Protein AF-A0A1A2YXQ2-F1 (afdb_monomer_lite)

Organism: NCBI:txid339268

pLDDT: mean 82.31, std 18.71, range [39.53, 96.81]

Sequence (104 aa):
MPTEQPPTPPMDWAEAQPLLRPVLRPQSYVNSLVNTGAQPWVRPVFPFINEMVVVDLPTVRAIVSPAETGAWGITGDQAFAVARIIESMYVPPSASFNRYFSPG

Structure (mmCIF, N/CA/C/O backbone):
data_AF-A0A1A2YXQ2-F1
#
_entry.id   AF-A0A1A2YXQ2-F1
#
loop_
_atom_site.group_PDB
_atom_site.id
_atom_site.type_symbol
_atom_site.label_atom_id
_atom_site.label_alt_id
_atom_site.label_comp_id
_atom_site.label_asym_id
_atom_site.label_entity_id
_atom_site.label_seq_id
_atom_site.pdbx_PDB_ins_code
_atom_site.Cartn_x
_atom_site.Cartn_y
_atom_site.Cartn_z
_atom_site.occupancy
_atom_site.B_iso_or_equiv
_atom_site.auth_seq_id
_atom_site.auth_comp_id
_atom_site.auth_asym_id
_atom_site.auth_atom_id
_atom_site.pdbx_PDB_model_num
ATOM 1 N N . MET A 1 1 ? -33.002 -14.298 -0.743 1.00 39.53 1 MET A N 1
ATOM 2 C CA . MET A 1 1 ? -31.953 -13.540 -1.455 1.00 39.53 1 MET A CA 1
ATOM 3 C C . MET A 1 1 ? -30.822 -13.342 -0.464 1.00 39.53 1 MET A C 1
ATOM 5 O O . MET A 1 1 ? -31.135 -12.887 0.632 1.00 39.53 1 MET A O 1
ATOM 9 N N . PRO A 1 2 ? -29.577 -13.760 -0.742 1.00 49.34 2 PRO A N 1
ATOM 10 C CA . PRO A 1 2 ? -28.472 -13.416 0.139 1.00 49.34 2 PRO A CA 1
ATOM 11 C C . PRO A 1 2 ? -28.305 -11.901 0.056 1.00 49.34 2 PRO A C 1
ATOM 13 O O . PRO A 1 2 ? -28.169 -11.353 -1.032 1.00 49.34 2 PRO A O 1
ATOM 16 N N . THR A 1 3 ? -28.410 -11.215 1.186 1.00 47.31 3 THR A N 1
ATOM 17 C CA . THR A 1 3 ? -28.042 -9.806 1.291 1.00 47.31 3 THR A CA 1
ATOM 18 C C . THR A 1 3 ? -26.564 -9.691 0.929 1.00 47.31 3 THR A C 1
ATOM 20 O O . THR A 1 3 ? -25.718 -10.141 1.702 1.00 47.31 3 THR A O 1
ATOM 23 N N . GLU A 1 4 ? -26.252 -9.139 -0.246 1.00 57.06 4 GLU A N 1
ATOM 24 C CA . GLU A 1 4 ? -24.907 -8.683 -0.613 1.00 57.06 4 GLU A CA 1
ATOM 25 C C . GLU A 1 4 ? -24.546 -7.507 0.302 1.00 57.06 4 GLU A C 1
ATOM 27 O O . GLU A 1 4 ? -24.625 -6.340 -0.074 1.00 57.06 4 GLU A O 1
ATOM 32 N N . GLN A 1 5 ? -24.243 -7.805 1.565 1.00 54.75 5 GLN A N 1
ATOM 33 C CA . GLN A 1 5 ? -23.720 -6.813 2.483 1.00 54.75 5 GLN A CA 1
ATOM 34 C C . GLN A 1 5 ? -22.338 -6.410 1.956 1.00 54.75 5 GLN A C 1
ATOM 36 O O . GLN A 1 5 ? -21.504 -7.298 1.744 1.00 54.75 5 GLN A O 1
ATOM 41 N N . PRO A 1 6 ? -22.084 -5.112 1.700 1.00 60.22 6 PRO A N 1
ATOM 42 C CA . PRO A 1 6 ? -20.756 -4.670 1.305 1.00 60.22 6 PRO A CA 1
ATOM 43 C C . PRO A 1 6 ? -19.756 -5.130 2.372 1.00 60.22 6 PRO A C 1
ATOM 45 O O . PRO A 1 6 ? -20.072 -5.071 3.565 1.00 60.22 6 PRO A O 1
ATOM 48 N N . PRO A 1 7 ? -18.583 -5.645 1.970 1.00 66.88 7 PRO A N 1
ATOM 49 C CA . PRO A 1 7 ? -17.638 -6.190 2.925 1.00 66.88 7 PRO A CA 1
ATOM 50 C C . PRO A 1 7 ? -17.198 -5.089 3.885 1.00 66.88 7 PRO A C 1
ATOM 52 O O . PRO A 1 7 ? -16.853 -3.983 3.463 1.00 66.88 7 PRO A O 1
ATOM 55 N N . THR A 1 8 ? -17.233 -5.397 5.179 1.00 77.19 8 THR A N 1
ATOM 56 C CA . THR A 1 8 ? -16.811 -4.465 6.221 1.00 77.19 8 THR A CA 1
ATOM 57 C C . THR A 1 8 ? -15.310 -4.206 6.070 1.00 77.19 8 THR A C 1
ATOM 59 O O . THR A 1 8 ? -14.538 -5.169 6.061 1.00 77.19 8 THR A O 1
ATOM 62 N N . PRO A 1 9 ? -14.872 -2.945 5.922 1.00 80.31 9 PRO A N 1
ATOM 63 C CA . PRO A 1 9 ? -13.452 -2.626 5.927 1.00 80.31 9 PRO A CA 1
ATOM 64 C C . PRO A 1 9 ? -12.858 -2.903 7.319 1.00 80.31 9 PRO A C 1
ATOM 66 O O . PRO A 1 9 ? -13.560 -2.724 8.317 1.00 80.31 9 PRO A O 1
ATOM 69 N N . PRO A 1 10 ? -11.585 -3.325 7.401 1.00 88.12 10 PRO A N 1
ATOM 70 C CA . PRO A 1 10 ? -10.940 -3.609 8.677 1.00 88.12 10 PRO A CA 1
ATOM 71 C C . PRO A 1 10 ? -10.828 -2.338 9.522 1.00 88.12 10 PRO A C 1
ATOM 73 O O . PRO A 1 10 ? -10.406 -1.284 9.030 1.00 88.12 10 PRO A O 1
ATOM 76 N N . MET A 1 11 ? -11.208 -2.443 10.792 1.00 88.44 11 MET A N 1
ATOM 77 C CA . MET A 1 11 ? -11.239 -1.310 11.720 1.00 88.44 11 MET A CA 1
ATOM 78 C C . MET A 1 11 ? -9.871 -1.032 12.339 1.00 88.44 11 MET A C 1
ATOM 80 O O . MET A 1 11 ? -9.560 0.114 12.660 1.00 88.44 11 MET A O 1
ATOM 84 N N . ASP A 1 12 ? -9.049 -2.069 12.483 1.00 92.50 12 ASP A N 1
ATOM 85 C CA . ASP A 1 12 ? -7.743 -1.984 13.116 1.00 92.50 12 ASP A CA 1
ATOM 86 C C . ASP A 1 12 ? -6.662 -2.773 12.367 1.00 92.50 12 ASP A C 1
ATOM 88 O O . ASP A 1 12 ? -6.890 -3.438 11.349 1.00 92.50 12 ASP A O 1
ATOM 92 N N . TRP A 1 13 ? -5.442 -2.669 12.891 1.00 93.25 13 TRP A N 1
ATOM 93 C CA . TRP A 1 13 ? -4.292 -3.350 12.327 1.00 93.25 13 TRP A CA 1
ATOM 94 C C . TRP A 1 13 ? -4.407 -4.878 12.374 1.00 93.25 13 TRP A C 1
ATOM 96 O O . TRP A 1 13 ? -3.996 -5.539 11.423 1.00 93.25 13 TRP A O 1
ATOM 106 N N . ALA A 1 14 ? -4.950 -5.449 13.451 1.00 92.88 14 ALA A N 1
ATOM 107 C CA . ALA A 1 14 ? -5.020 -6.897 13.624 1.00 92.88 14 ALA A CA 1
ATOM 108 C C . ALA A 1 14 ? -5.951 -7.540 12.584 1.00 92.88 14 ALA A C 1
ATOM 110 O O . ALA A 1 14 ? -5.651 -8.620 12.072 1.00 92.88 14 ALA A O 1
ATOM 111 N N . GLU A 1 15 ? -7.035 -6.852 12.225 1.00 92.06 15 GLU A N 1
ATOM 112 C CA . GLU A 1 15 ? -7.946 -7.261 11.155 1.00 92.06 15 GLU A CA 1
ATOM 113 C C . GLU A 1 15 ? -7.349 -7.047 9.756 1.00 92.06 15 GLU A C 1
ATOM 115 O O . GLU A 1 15 ? -7.499 -7.897 8.874 1.00 92.06 15 GLU A O 1
ATOM 120 N N . ALA A 1 16 ? -6.656 -5.924 9.535 1.00 93.06 16 ALA A N 1
ATOM 121 C CA . ALA A 1 16 ? -6.088 -5.585 8.231 1.00 93.06 16 ALA A CA 1
ATOM 122 C C . ALA A 1 16 ? -4.886 -6.467 7.861 1.00 93.06 16 ALA A C 1
ATOM 124 O O . ALA A 1 16 ? -4.761 -6.891 6.709 1.00 93.06 16 ALA A O 1
ATOM 125 N N . GLN A 1 17 ? -4.014 -6.758 8.834 1.00 93.50 17 GLN A N 1
ATOM 126 C CA . GLN A 1 17 ? -2.743 -7.455 8.646 1.00 93.50 17 GLN A CA 1
ATOM 127 C C . GLN A 1 17 ? -2.861 -8.728 7.786 1.00 93.50 17 GLN A C 1
ATOM 129 O O . GLN A 1 17 ? -2.175 -8.788 6.765 1.00 93.50 17 GLN A O 1
ATOM 134 N N . PRO A 1 18 ? -3.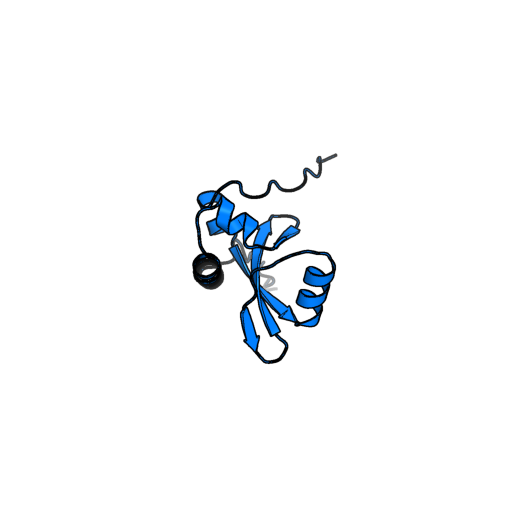713 -9.727 8.106 1.00 91.75 18 PRO A N 1
ATOM 135 C CA . PRO A 1 18 ? -3.791 -10.979 7.342 1.00 91.75 18 PRO A CA 1
ATOM 136 C C . PRO A 1 18 ? -4.361 -10.816 5.923 1.00 91.75 18 PRO A C 1
ATOM 138 O O . PRO A 1 18 ? -4.188 -11.696 5.071 1.00 91.75 18 PRO A O 1
ATOM 141 N N . LEU A 1 19 ? -5.038 -9.701 5.649 1.00 92.75 19 LEU A N 1
ATOM 142 C CA . LEU A 1 19 ? -5.705 -9.419 4.378 1.00 92.75 19 LEU A CA 1
ATOM 143 C C . LEU A 1 19 ? -4.840 -8.591 3.426 1.00 92.75 19 LEU A C 1
ATOM 145 O O . LEU A 1 19 ? -5.198 -8.440 2.257 1.00 92.75 19 LEU A O 1
ATOM 149 N N . LEU A 1 20 ? -3.702 -8.070 3.894 1.00 94.12 20 LEU A N 1
ATOM 150 C CA . LEU A 1 20 ? -2.822 -7.270 3.055 1.00 94.12 20 LEU A CA 1
ATOM 151 C C . LEU A 1 20 ? -2.243 -8.097 1.909 1.00 94.12 20 LEU A C 1
ATOM 153 O O . LEU A 1 20 ? -1.682 -9.176 2.114 1.00 94.12 20 LEU A O 1
ATOM 157 N N . ARG A 1 21 ? -2.350 -7.567 0.692 1.00 94.12 21 ARG A N 1
ATOM 158 C CA . ARG A 1 21 ? -1.733 -8.130 -0.511 1.00 94.12 21 ARG A CA 1
ATOM 159 C C . ARG A 1 21 ? -0.986 -7.040 -1.275 1.00 94.12 21 ARG A C 1
ATOM 161 O O . ARG A 1 21 ? -1.519 -5.934 -1.423 1.00 94.12 21 ARG A O 1
ATOM 168 N N . PRO A 1 22 ? 0.224 -7.324 -1.779 1.00 94.75 22 PRO A N 1
ATOM 169 C CA . PRO A 1 22 ? 0.878 -6.436 -2.717 1.00 94.75 22 PRO A CA 1
ATOM 170 C C . PRO A 1 22 ? 0.191 -6.594 -4.077 1.00 94.75 22 PRO A C 1
ATOM 172 O O . PRO A 1 22 ? -0.223 -7.686 -4.472 1.00 94.75 22 PRO A O 1
ATOM 175 N N . VAL A 1 23 ? 0.038 -5.497 -4.811 1.00 94.25 23 VAL A N 1
ATOM 176 C CA . VAL A 1 23 ? -0.459 -5.532 -6.188 1.00 94.25 23 VAL A CA 1
ATOM 177 C C . VAL A 1 23 ? 0.426 -4.692 -7.085 1.00 94.25 23 VAL A C 1
ATOM 179 O O . VAL A 1 23 ? 0.764 -3.556 -6.766 1.00 94.25 23 VAL A O 1
ATOM 182 N N . LEU A 1 24 ? 0.760 -5.245 -8.246 1.00 95.19 24 LEU A N 1
ATOM 183 C CA . LEU A 1 24 ? 1.460 -4.517 -9.294 1.00 95.19 24 LEU A CA 1
ATOM 184 C C . LEU A 1 24 ? 0.444 -3.871 -10.232 1.00 95.19 24 LEU A C 1
ATOM 186 O O . LEU A 1 24 ? -0.498 -4.519 -10.707 1.00 95.19 24 LEU A O 1
ATOM 190 N N . ARG A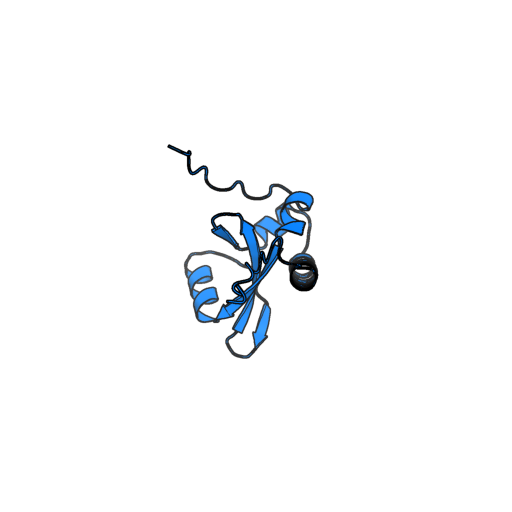 1 25 ? 0.611 -2.574 -10.479 1.00 95.56 25 ARG A N 1
ATOM 191 C CA . ARG A 1 25 ? -0.262 -1.779 -11.341 1.00 95.56 25 ARG A CA 1
ATOM 192 C C . ARG A 1 25 ? 0.549 -0.836 -12.229 1.00 95.56 25 ARG A C 1
ATOM 194 O O . ARG A 1 25 ? 1.540 -0.266 -11.772 1.00 95.56 25 ARG A O 1
ATOM 201 N N . PRO A 1 26 ? 0.125 -0.624 -13.487 1.00 96.81 26 PRO A N 1
ATOM 202 C CA . PRO A 1 26 ? 0.726 0.394 -14.338 1.00 96.81 26 PRO A CA 1
ATOM 203 C C . PRO A 1 26 ? 0.585 1.801 -13.745 1.00 96.81 26 PRO A C 1
ATOM 205 O O . PRO A 1 26 ? -0.401 2.104 -13.071 1.00 96.81 26 PRO A O 1
ATOM 208 N N . GLN A 1 27 ? 1.516 2.698 -14.073 1.00 95.31 27 GLN A N 1
ATOM 209 C CA . GLN A 1 27 ? 1.453 4.118 -13.703 1.00 95.31 27 GLN A CA 1
ATOM 210 C C . GLN A 1 27 ? 0.129 4.777 -14.124 1.00 95.31 27 GLN A C 1
ATOM 212 O O . GLN A 1 27 ? -0.397 5.609 -13.394 1.00 95.31 27 GLN A O 1
ATOM 217 N N . SER A 1 28 ? -0.449 4.387 -15.265 1.00 95.38 28 SER A N 1
ATOM 218 C CA . SER A 1 28 ? -1.735 4.922 -15.735 1.00 95.38 28 SER 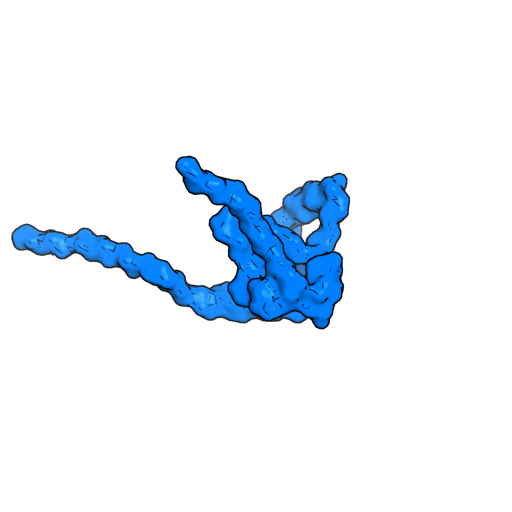A CA 1
ATOM 219 C C . SER A 1 28 ? -2.896 4.617 -14.783 1.00 95.38 28 SER A C 1
ATOM 221 O O . SER A 1 28 ? -3.758 5.470 -14.586 1.00 95.38 28 SER A O 1
ATOM 223 N N . TYR A 1 29 ? -2.896 3.441 -14.148 1.00 94.88 29 TYR A N 1
ATOM 224 C CA . TYR A 1 29 ? -3.893 3.075 -13.141 1.00 94.88 29 TYR A CA 1
ATOM 225 C C . TYR A 1 29 ? -3.755 3.949 -11.892 1.00 94.88 29 TYR A C 1
ATOM 227 O O . TYR A 1 29 ? -4.739 4.514 -11.422 1.00 94.88 29 TYR A O 1
ATOM 235 N N . VAL A 1 30 ? -2.523 4.127 -11.403 1.00 92.62 30 VAL A N 1
ATOM 236 C CA . VAL A 1 30 ? -2.232 5.012 -10.263 1.00 92.62 30 VAL A CA 1
ATOM 237 C C . VAL A 1 30 ? -2.662 6.448 -10.566 1.00 92.62 30 VAL A C 1
ATOM 239 O O . VAL A 1 30 ? -3.355 7.062 -9.762 1.00 92.62 30 VAL A O 1
ATOM 242 N N . ASN A 1 31 ? -2.327 6.963 -11.751 1.00 94.50 31 ASN A N 1
ATOM 243 C CA . ASN A 1 31 ? -2.731 8.302 -12.176 1.00 94.50 31 ASN A CA 1
ATOM 244 C C . ASN A 1 31 ? -4.259 8.446 -12.206 1.00 94.50 31 ASN A C 1
ATOM 246 O O . ASN A 1 31 ? -4.783 9.455 -11.749 1.00 94.50 31 ASN A O 1
ATOM 250 N N . SER A 1 32 ? -4.981 7.435 -12.703 1.00 95.69 32 SER A N 1
ATOM 251 C CA . SER A 1 32 ? -6.447 7.438 -12.696 1.00 95.69 32 SER A CA 1
ATOM 252 C C . SER A 1 32 ? -7.009 7.550 -11.279 1.00 95.69 32 SER A C 1
ATOM 254 O O . SER A 1 32 ? -7.936 8.323 -11.063 1.00 95.69 32 SER A O 1
ATOM 256 N N . LEU A 1 33 ? -6.447 6.812 -10.318 1.00 92.06 33 LEU A N 1
ATOM 257 C CA . LEU A 1 33 ? -6.867 6.866 -8.915 1.00 92.06 33 LEU A CA 1
ATOM 258 C C . LEU A 1 33 ? -6.610 8.244 -8.295 1.00 92.06 33 LEU A C 1
ATOM 260 O O . LEU A 1 33 ? -7.500 8.817 -7.664 1.00 92.06 33 LEU A O 1
ATOM 264 N N . VAL A 1 34 ? -5.417 8.799 -8.520 1.00 91.88 34 VAL A N 1
ATOM 265 C CA . VAL A 1 34 ? -5.045 10.134 -8.029 1.00 91.88 34 VAL A CA 1
ATOM 266 C C . VAL A 1 34 ? -5.942 11.215 -8.629 1.00 91.88 34 VAL A C 1
ATOM 268 O O . VAL A 1 34 ? -6.407 12.093 -7.908 1.00 91.88 34 VAL A O 1
ATOM 271 N N . ASN A 1 35 ? -6.278 11.115 -9.917 1.00 93.62 35 ASN A N 1
ATOM 272 C CA . ASN A 1 35 ? -7.205 12.039 -10.575 1.00 93.62 35 ASN A CA 1
ATOM 273 C C . ASN A 1 35 ? -8.629 11.969 -9.998 1.00 93.62 35 ASN A C 1
ATOM 275 O O . ASN A 1 35 ? -9.348 12.963 -10.033 1.00 93.62 35 ASN A O 1
ATOM 279 N N . THR A 1 36 ? -9.032 10.822 -9.442 1.00 91.88 36 THR A N 1
ATOM 280 C CA . THR A 1 36 ? -10.293 10.675 -8.692 1.00 91.88 36 THR A CA 1
ATOM 281 C C . THR A 1 36 ? -10.188 11.077 -7.216 1.00 91.88 36 THR A C 1
ATOM 283 O O . THR A 1 36 ? -11.144 10.906 -6.467 1.00 91.88 36 THR A O 1
ATOM 286 N N . GLY A 1 37 ? -9.044 11.621 -6.789 1.00 90.62 37 GLY A N 1
ATOM 287 C CA . GLY A 1 37 ? -8.811 12.120 -5.432 1.00 90.62 37 GLY A CA 1
ATOM 288 C C . GLY A 1 37 ? -8.270 11.086 -4.442 1.00 90.62 37 GLY A C 1
ATOM 289 O O . GLY A 1 37 ? -8.088 11.416 -3.271 1.00 90.62 37 GLY A O 1
ATOM 290 N N . ALA A 1 38 ? -7.985 9.855 -4.874 1.00 90.38 38 ALA A N 1
ATOM 291 C CA . ALA A 1 38 ? -7.378 8.854 -4.003 1.00 90.38 38 ALA A CA 1
ATOM 292 C C . ALA A 1 38 ? -5.887 9.149 -3.770 1.00 90.38 38 ALA A C 1
ATOM 294 O O . ALA A 1 38 ? -5.193 9.663 -4.646 1.00 90.38 38 ALA A O 1
ATOM 295 N N . GLN A 1 39 ? -5.369 8.764 -2.604 1.00 93.81 39 GLN A N 1
ATOM 296 C CA . GLN A 1 39 ? -3.955 8.934 -2.247 1.00 93.81 39 GLN A CA 1
ATOM 297 C C . GLN A 1 39 ? -3.328 7.597 -1.829 1.00 93.81 39 GLN A C 1
ATOM 299 O O . GLN A 1 39 ? -2.972 7.430 -0.671 1.00 93.81 39 GLN A O 1
ATOM 304 N N . PRO A 1 40 ? -3.229 6.603 -2.727 1.00 94.81 40 PRO A N 1
ATOM 305 C CA . PRO A 1 40 ? -2.666 5.300 -2.381 1.00 94.81 40 PRO A CA 1
ATOM 306 C C . PRO A 1 40 ? -1.224 5.388 -1.879 1.00 94.81 40 PRO A C 1
ATOM 308 O O . PRO A 1 40 ? -0.447 6.230 -2.335 1.00 94.81 40 PRO A O 1
ATOM 311 N N . TRP A 1 41 ? -0.823 4.422 -1.054 1.00 96.50 41 TRP A N 1
ATOM 312 C CA . TRP A 1 41 ? 0.594 4.092 -0.936 1.00 96.50 41 TRP A CA 1
ATOM 313 C C . TRP A 1 41 ? 1.095 3.467 -2.243 1.00 96.50 41 TRP A C 1
ATOM 315 O O . TRP A 1 41 ? 0.530 2.489 -2.740 1.00 96.50 41 TRP A O 1
ATOM 325 N N . VAL A 1 42 ? 2.158 4.044 -2.807 1.00 95.81 42 VAL A N 1
ATOM 326 C CA . VAL A 1 42 ? 2.714 3.664 -4.112 1.00 95.81 42 VAL A CA 1
ATOM 327 C C . VAL A 1 42 ? 4.228 3.571 -4.009 1.00 95.81 42 VAL A C 1
ATOM 329 O O . VAL A 1 42 ? 4.881 4.497 -3.528 1.00 95.81 42 VAL A O 1
ATOM 332 N N . ARG A 1 43 ? 4.794 2.476 -4.517 1.00 95.12 43 ARG A N 1
ATOM 333 C CA . ARG A 1 43 ? 6.237 2.280 -4.645 1.00 95.12 43 ARG A CA 1
ATOM 334 C C . ARG A 1 43 ? 6.589 1.902 -6.087 1.00 95.12 43 ARG A C 1
ATOM 336 O O . ARG A 1 43 ? 6.140 0.858 -6.556 1.00 95.12 43 ARG A O 1
ATOM 343 N N . PRO A 1 44 ? 7.416 2.681 -6.800 1.00 94.56 44 PRO A N 1
ATOM 344 C CA . PRO A 1 44 ? 7.931 2.264 -8.100 1.00 94.56 44 PRO A CA 1
ATOM 345 C C . PRO A 1 44 ? 8.817 1.022 -7.947 1.00 94.56 44 PRO A C 1
ATOM 347 O O . PRO A 1 44 ? 9.717 1.008 -7.104 1.00 94.56 44 PRO A O 1
ATOM 350 N N . VAL A 1 45 ? 8.576 -0.013 -8.756 1.00 93.94 45 VAL A N 1
ATOM 351 C CA . VAL A 1 45 ? 9.371 -1.261 -8.728 1.00 93.94 45 VAL A CA 1
ATOM 352 C C . VAL A 1 45 ? 9.997 -1.609 -10.078 1.00 93.94 45 VAL A C 1
ATOM 354 O O . VAL A 1 45 ? 11.033 -2.262 -10.109 1.00 93.94 45 VAL A O 1
ATOM 357 N N . PHE A 1 46 ? 9.417 -1.131 -11.182 1.00 91.62 46 PHE A N 1
ATOM 358 C CA . PHE A 1 46 ? 9.947 -1.230 -12.547 1.00 91.62 46 PHE A CA 1
ATOM 359 C C . PHE A 1 46 ? 9.501 -0.007 -13.367 1.00 91.62 46 PHE A C 1
ATOM 361 O O . PHE A 1 46 ? 8.587 0.707 -12.945 1.00 91.62 46 PHE A O 1
ATOM 368 N N . PRO A 1 47 ? 10.091 0.255 -14.550 1.00 93.75 47 PRO A N 1
ATOM 369 C CA . PRO A 1 47 ? 9.610 1.310 -15.435 1.00 93.75 47 PRO A CA 1
ATOM 370 C C . PRO A 1 47 ? 8.104 1.183 -15.694 1.00 93.75 47 PRO A C 1
ATOM 372 O O . PRO A 1 47 ? 7.629 0.150 -16.159 1.00 93.75 47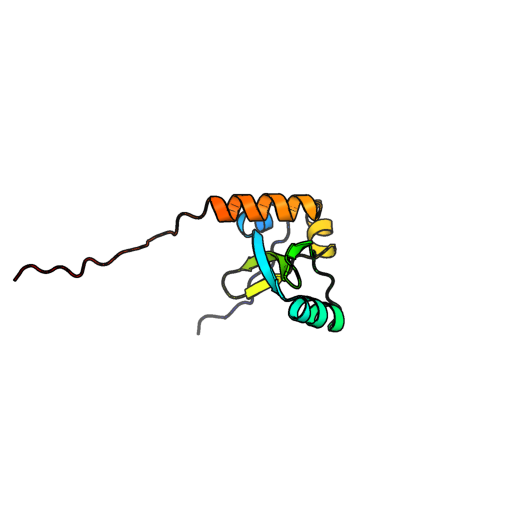 PRO A O 1
ATOM 375 N N . PHE A 1 48 ? 7.362 2.243 -15.367 1.00 92.50 48 PHE A N 1
ATOM 376 C CA . PHE A 1 48 ? 5.902 2.338 -15.500 1.00 92.50 48 PHE A CA 1
ATOM 377 C C . PHE A 1 48 ? 5.080 1.342 -14.666 1.00 92.50 48 PHE A C 1
ATOM 379 O O . PHE A 1 48 ? 3.859 1.307 -14.827 1.00 92.50 48 PHE A O 1
ATOM 386 N N . ILE A 1 49 ? 5.702 0.577 -13.764 1.00 95.75 49 ILE A N 1
ATOM 387 C CA . ILE A 1 49 ? 5.029 -0.370 -12.872 1.00 95.75 49 ILE A CA 1
ATOM 388 C C . ILE A 1 49 ? 5.255 0.045 -11.423 1.00 95.75 49 ILE A C 1
ATOM 390 O O . ILE A 1 49 ? 6.387 0.166 -10.947 1.00 95.75 49 ILE A O 1
ATOM 394 N N . ASN A 1 50 ? 4.145 0.191 -10.712 1.00 96.81 50 ASN A N 1
ATOM 395 C CA . ASN A 1 50 ? 4.131 0.472 -9.293 1.00 96.81 50 ASN A CA 1
ATOM 396 C C . ASN A 1 50 ? 3.583 -0.712 -8.517 1.00 96.81 50 ASN A C 1
ATOM 398 O O . ASN A 1 50 ? 2.639 -1.377 -8.939 1.00 96.81 50 ASN A O 1
ATOM 402 N N . GLU A 1 51 ? 4.153 -0.921 -7.348 1.00 96.25 51 GLU A N 1
ATOM 403 C CA . GLU A 1 51 ? 3.579 -1.728 -6.296 1.00 96.25 51 GLU A CA 1
ATOM 404 C C . GLU A 1 51 ? 2.685 -0.849 -5.419 1.00 96.25 51 GLU A C 1
ATOM 406 O O . GLU A 1 51 ? 3.033 0.281 -5.066 1.00 96.25 51 GLU A O 1
ATOM 411 N N . MET A 1 52 ? 1.525 -1.384 -5.069 1.00 96.62 52 MET A N 1
ATOM 412 C CA . MET A 1 52 ? 0.579 -0.816 -4.116 1.00 96.62 52 MET A CA 1
ATOM 413 C C . MET A 1 52 ? 0.211 -1.887 -3.092 1.00 96.62 52 MET A C 1
ATOM 415 O O . MET A 1 52 ? 0.395 -3.080 -3.344 1.00 96.62 52 MET A O 1
ATOM 419 N N . VAL A 1 53 ? -0.366 -1.472 -1.968 1.00 95.81 53 VAL A N 1
ATOM 420 C CA . VAL A 1 53 ? -0.932 -2.389 -0.974 1.00 95.81 53 VAL A CA 1
ATOM 421 C C . VAL A 1 53 ? -2.453 -2.312 -1.024 1.00 95.81 53 VAL A C 1
ATOM 423 O O . VAL A 1 53 ? -3.029 -1.225 -1.120 1.00 95.81 53 VAL A O 1
ATOM 426 N N . VAL A 1 54 ? -3.105 -3.470 -0.964 1.00 95.06 54 VAL A N 1
ATOM 427 C CA . VAL A 1 54 ? -4.563 -3.580 -0.854 1.00 95.06 54 VAL A CA 1
ATOM 428 C C . VAL A 1 54 ? -4.953 -4.475 0.313 1.00 95.06 54 VAL A C 1
ATOM 430 O O . VAL A 1 54 ? -4.203 -5.377 0.679 1.00 95.06 54 VAL A O 1
ATOM 433 N N . VAL A 1 55 ? -6.150 -4.258 0.844 1.00 94.38 55 VAL A N 1
ATOM 434 C CA . VAL A 1 55 ? -6.882 -5.235 1.653 1.00 94.38 55 VAL A CA 1
ATOM 435 C C . VAL A 1 55 ? -7.701 -6.100 0.694 1.00 94.38 55 VAL A C 1
ATOM 437 O O . VAL A 1 55 ? -8.554 -5.587 -0.036 1.00 94.38 55 VAL A O 1
ATOM 440 N N . ASP A 1 56 ? -7.426 -7.402 0.666 1.00 92.25 56 ASP A N 1
ATOM 441 C CA . ASP A 1 56 ? -8.137 -8.377 -0.168 1.00 92.25 56 ASP A CA 1
ATOM 442 C C . ASP A 1 56 ? -9.403 -8.853 0.558 1.00 92.25 56 ASP A C 1
ATOM 444 O O . ASP A 1 56 ? -9.384 -9.822 1.318 1.00 92.25 56 ASP A O 1
ATOM 448 N N . LEU A 1 57 ? -10.501 -8.114 0.372 1.00 88.69 57 LEU A N 1
ATOM 449 C CA . LEU A 1 57 ? -11.813 -8.482 0.900 1.00 88.69 57 LEU A CA 1
ATOM 450 C C . LEU A 1 57 ? -12.493 -9.484 -0.053 1.00 88.69 57 LEU A C 1
ATOM 452 O O . LEU A 1 57 ? -12.173 -9.515 -1.243 1.00 88.69 57 LEU A O 1
ATOM 456 N N . PRO A 1 58 ? -13.477 -10.276 0.417 1.00 83.50 58 PRO A N 1
ATOM 457 C CA . PRO A 1 58 ? -14.070 -11.353 -0.383 1.00 83.50 58 PRO A CA 1
ATOM 458 C C . PRO A 1 58 ? -14.641 -10.933 -1.746 1.00 83.50 58 PRO A C 1
ATOM 460 O O . PRO A 1 58 ? -14.663 -11.740 -2.670 1.00 83.50 58 PRO A O 1
ATOM 463 N N . THR A 1 59 ? -15.119 -9.692 -1.878 1.00 80.56 59 THR A N 1
ATOM 464 C CA . THR A 1 59 ? -15.777 -9.201 -3.102 1.00 80.56 59 THR A CA 1
ATOM 465 C C . THR A 1 59 ? -15.076 -8.011 -3.753 1.00 80.56 59 THR A C 1
ATOM 467 O O . THR A 1 59 ? -15.330 -7.729 -4.923 1.00 80.56 59 THR A O 1
ATOM 470 N N . VAL A 1 60 ? -14.187 -7.314 -3.040 1.00 85.06 60 VAL A N 1
ATOM 471 C CA . VAL A 1 60 ? -13.471 -6.135 -3.549 1.00 85.06 60 VAL A CA 1
ATOM 472 C C . VAL A 1 60 ? -12.065 -6.053 -2.971 1.00 85.06 60 VAL A C 1
ATOM 474 O O . VAL A 1 60 ? -11.787 -6.548 -1.885 1.00 85.06 60 VAL A O 1
ATOM 477 N N . ARG A 1 61 ? -11.176 -5.352 -3.673 1.00 89.94 61 ARG A N 1
ATOM 478 C CA . ARG A 1 61 ? -9.866 -4.974 -3.137 1.00 89.94 61 ARG A CA 1
ATOM 479 C C . ARG A 1 61 ? -9.890 -3.508 -2.765 1.00 89.94 61 ARG A C 1
ATOM 481 O O . ARG A 1 61 ? -10.044 -2.660 -3.644 1.00 89.94 61 ARG A O 1
ATOM 488 N N . ALA A 1 62 ? -9.742 -3.226 -1.477 1.00 91.75 62 ALA A N 1
ATOM 489 C CA . ALA A 1 62 ? -9.665 -1.862 -0.980 1.00 91.75 62 ALA A CA 1
ATOM 490 C C . ALA A 1 62 ? -8.207 -1.398 -0.998 1.00 91.75 62 ALA A C 1
ATOM 492 O O . ALA A 1 62 ? -7.315 -2.097 -0.524 1.00 91.75 62 ALA A O 1
ATOM 493 N N . ILE A 1 63 ? -7.959 -0.232 -1.581 1.00 93.38 63 ILE A N 1
ATOM 494 C CA . ILE A 1 63 ? -6.628 0.370 -1.642 1.00 93.38 63 ILE A CA 1
ATOM 495 C C . ILE A 1 63 ? -6.238 0.855 -0.248 1.00 93.38 63 ILE A C 1
ATOM 497 O O . ILE A 1 63 ? -7.038 1.509 0.410 1.00 93.38 63 ILE A O 1
ATOM 501 N N . VAL A 1 64 ? -5.003 0.578 0.174 1.00 94.88 64 VAL A N 1
ATOM 502 C CA . VAL A 1 64 ? -4.456 1.141 1.411 1.00 94.88 64 VAL A CA 1
ATOM 503 C C . VAL A 1 64 ? -3.840 2.510 1.120 1.00 94.88 64 VAL A C 1
ATOM 505 O O . VAL A 1 64 ? -2.971 2.647 0.250 1.00 94.88 64 VAL A O 1
ATOM 508 N N . SER A 1 65 ? -4.277 3.524 1.860 1.00 94.94 65 SER A N 1
ATOM 509 C CA . SER A 1 65 ? -3.790 4.903 1.802 1.00 94.94 65 SER A CA 1
ATOM 510 C C . SER A 1 65 ? -3.189 5.340 3.151 1.00 94.94 65 SER A C 1
ATOM 512 O O . SER A 1 65 ? -3.277 4.604 4.143 1.00 94.94 65 SER A O 1
ATOM 514 N N . PRO A 1 66 ? -2.581 6.541 3.231 1.00 95.62 66 PRO A N 1
ATOM 515 C CA . PRO A 1 66 ? -2.140 7.128 4.491 1.00 95.62 66 PRO A CA 1
ATOM 516 C C . PRO A 1 66 ? -3.239 7.203 5.556 1.00 95.62 66 PRO A C 1
ATOM 518 O O . PRO A 1 66 ? -2.929 7.054 6.738 1.00 95.62 66 PRO A O 1
ATOM 521 N N . ALA A 1 67 ? -4.502 7.397 5.156 1.00 93.06 67 ALA A N 1
ATOM 522 C CA . ALA A 1 67 ? -5.628 7.477 6.082 1.00 93.06 67 ALA A CA 1
ATOM 523 C C . ALA A 1 67 ? -5.852 6.147 6.816 1.00 93.06 67 ALA A C 1
ATOM 525 O O . ALA A 1 67 ? -5.922 6.140 8.045 1.00 93.06 67 ALA A O 1
ATOM 526 N N . GLU A 1 68 ? -5.877 5.020 6.094 1.00 94.00 68 GLU A N 1
ATOM 527 C CA . GLU A 1 68 ? -6.023 3.696 6.709 1.00 94.00 68 GLU A CA 1
ATOM 528 C C . GLU A 1 68 ? -4.823 3.360 7.595 1.00 94.00 68 GLU A C 1
ATOM 530 O O . GLU A 1 68 ? -4.998 2.960 8.743 1.00 94.00 68 GLU A O 1
ATOM 535 N N . THR A 1 69 ? -3.592 3.586 7.120 1.00 95.31 69 THR A N 1
ATOM 536 C CA . THR A 1 69 ? -2.403 3.307 7.943 1.00 95.31 69 THR A CA 1
ATOM 537 C C . THR A 1 69 ? -2.347 4.172 9.201 1.00 95.31 69 THR A C 1
ATOM 539 O O . THR A 1 69 ? -1.937 3.688 10.253 1.00 95.31 69 THR A O 1
ATOM 542 N N . GLY A 1 70 ? -2.815 5.424 9.120 1.00 95.19 70 GLY A N 1
ATOM 543 C CA . GLY A 1 70 ? -2.944 6.310 10.273 1.00 95.19 70 GLY A CA 1
ATOM 544 C C . GLY A 1 70 ? -3.975 5.806 11.284 1.00 95.19 70 GLY A C 1
ATOM 545 O O . GLY A 1 70 ? -3.694 5.806 12.480 1.00 95.19 70 GLY A O 1
ATOM 546 N N . ALA A 1 71 ? -5.125 5.314 10.813 1.00 93.75 71 ALA A N 1
ATOM 547 C CA . ALA A 1 71 ? -6.150 4.711 11.666 1.00 93.75 71 ALA A CA 1
ATOM 548 C C . ALA A 1 71 ? -5.662 3.421 12.350 1.00 93.75 71 ALA A C 1
ATOM 550 O O . ALA A 1 71 ? -5.968 3.182 13.515 1.00 93.75 71 ALA A O 1
ATOM 551 N N . TRP A 1 72 ? -4.859 2.616 11.652 1.00 95.69 72 TRP A N 1
ATOM 552 C CA . TRP A 1 72 ? -4.282 1.375 12.179 1.00 95.69 72 TRP A CA 1
ATOM 553 C C . TRP A 1 72 ? -3.019 1.588 13.029 1.00 95.69 72 TRP A C 1
ATOM 555 O O . TRP A 1 72 ? -2.528 0.640 13.639 1.00 95.69 72 TRP A O 1
ATOM 565 N N . GLY A 1 73 ? -2.474 2.808 13.072 1.00 95.56 73 GLY A N 1
ATOM 566 C CA . GLY A 1 73 ? -1.270 3.131 13.840 1.00 95.56 73 GLY A CA 1
ATOM 567 C C . GLY A 1 73 ? 0.026 2.548 13.263 1.00 95.56 73 GLY A C 1
ATOM 568 O O . GLY A 1 73 ? 0.964 2.291 14.017 1.00 95.56 73 GLY A O 1
ATOM 569 N N . ILE A 1 74 ? 0.092 2.334 11.945 1.00 96.00 74 ILE A N 1
ATOM 570 C CA . ILE A 1 74 ? 1.271 1.794 11.250 1.00 96.00 74 ILE A CA 1
ATOM 571 C C . ILE A 1 74 ? 1.783 2.748 10.166 1.00 96.00 74 ILE A C 1
ATOM 573 O O . ILE A 1 74 ? 1.125 3.716 9.792 1.00 96.00 74 ILE A O 1
ATOM 577 N N . THR A 1 75 ? 2.964 2.463 9.619 1.00 96.19 75 THR A N 1
ATOM 578 C CA . THR A 1 75 ? 3.516 3.203 8.473 1.00 96.19 75 THR A CA 1
ATOM 579 C C . THR A 1 75 ? 3.207 2.509 7.145 1.00 96.19 75 THR A C 1
ATOM 581 O O . THR A 1 75 ? 2.941 1.305 7.096 1.00 96.19 75 THR A O 1
ATOM 584 N N . GLY A 1 76 ? 3.307 3.253 6.037 1.00 93.81 76 GLY A N 1
ATOM 585 C CA . GLY A 1 76 ? 3.227 2.674 4.691 1.00 93.81 76 GLY A CA 1
ATOM 586 C C . GLY A 1 76 ? 4.286 1.589 4.452 1.00 93.81 76 GLY A C 1
ATOM 587 O O . GLY A 1 76 ? 3.969 0.523 3.929 1.00 93.81 76 GLY A O 1
ATOM 588 N N . ASP A 1 77 ? 5.524 1.803 4.912 1.00 95.12 77 ASP A N 1
ATOM 589 C CA . ASP A 1 77 ? 6.608 0.817 4.788 1.00 95.12 77 ASP A CA 1
ATOM 590 C C . ASP A 1 77 ? 6.291 -0.498 5.513 1.00 95.12 77 ASP A C 1
ATOM 592 O O . ASP A 1 77 ? 6.545 -1.581 4.979 1.00 95.12 77 ASP A O 1
ATOM 596 N N . GLN A 1 78 ? 5.690 -0.417 6.705 1.00 94.62 78 GLN A N 1
ATOM 597 C CA . GLN A 1 78 ? 5.244 -1.594 7.448 1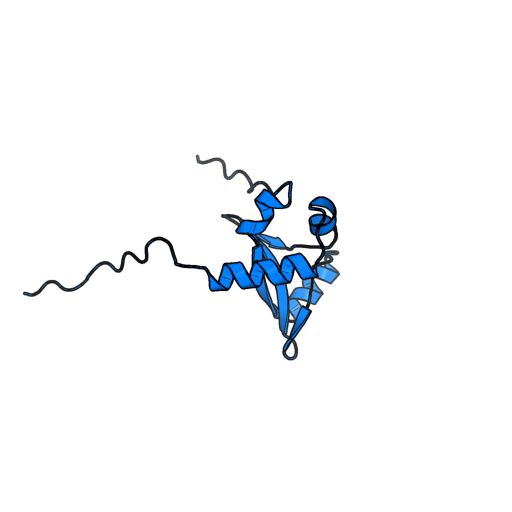.00 94.62 78 GLN A CA 1
ATOM 598 C C . GLN A 1 78 ? 4.151 -2.355 6.686 1.00 94.62 78 GLN A C 1
ATOM 600 O O . GLN A 1 78 ? 4.208 -3.585 6.609 1.00 94.62 78 GLN A O 1
ATOM 605 N N . ALA A 1 79 ? 3.201 -1.642 6.071 1.00 94.50 79 ALA A N 1
ATOM 606 C CA . ALA A 1 79 ? 2.162 -2.254 5.247 1.00 94.50 79 ALA A CA 1
ATOM 607 C C . ALA A 1 79 ? 2.758 -3.019 4.048 1.00 94.50 79 ALA A C 1
ATOM 609 O O . ALA A 1 79 ? 2.392 -4.172 3.815 1.00 94.50 79 ALA A O 1
ATOM 610 N N . PHE A 1 80 ? 3.725 -2.432 3.329 1.00 94.81 80 PHE A N 1
ATOM 611 C CA . PHE A 1 80 ? 4.417 -3.110 2.222 1.00 94.81 80 PHE A CA 1
ATOM 612 C C . PHE A 1 80 ? 5.202 -4.344 2.682 1.00 94.81 80 PHE A C 1
ATOM 614 O O . PHE A 1 80 ? 5.144 -5.390 2.032 1.00 94.81 80 PHE A O 1
ATOM 621 N N . ALA A 1 81 ? 5.941 -4.241 3.791 1.00 93.50 81 ALA A N 1
ATOM 622 C CA . ALA A 1 81 ? 6.744 -5.347 4.305 1.00 93.50 81 ALA A CA 1
ATOM 623 C C . ALA A 1 81 ? 5.876 -6.568 4.646 1.00 93.50 81 ALA A C 1
ATOM 625 O O . ALA A 1 81 ? 6.188 -7.687 4.239 1.00 93.50 81 ALA A O 1
ATOM 626 N N . VAL A 1 82 ? 4.755 -6.347 5.337 1.00 92.19 82 VAL A N 1
ATOM 627 C CA . VAL A 1 82 ? 3.819 -7.411 5.720 1.00 92.19 82 VAL A CA 1
ATOM 628 C C . VAL A 1 82 ? 3.132 -8.024 4.506 1.00 92.19 82 VAL A C 1
ATOM 630 O O . VAL A 1 82 ? 3.066 -9.250 4.405 1.00 92.19 82 VAL A O 1
ATOM 633 N N . ALA A 1 83 ? 2.658 -7.198 3.569 1.00 90.50 83 ALA A N 1
ATOM 634 C CA . ALA A 1 83 ? 1.957 -7.674 2.381 1.00 90.50 83 ALA A CA 1
ATOM 635 C C . ALA A 1 83 ? 2.793 -8.713 1.603 1.00 90.50 83 ALA A C 1
ATOM 637 O O . ALA A 1 83 ? 2.293 -9.779 1.243 1.00 90.50 83 ALA A O 1
ATOM 638 N N . ARG A 1 84 ? 4.093 -8.449 1.421 1.00 85.62 84 ARG A N 1
ATOM 639 C CA . ARG A 1 84 ? 5.031 -9.348 0.721 1.00 85.62 84 ARG A CA 1
ATOM 640 C C . ARG A 1 84 ? 5.299 -10.664 1.459 1.00 85.62 84 ARG A C 1
ATOM 642 O O . ARG A 1 84 ? 5.494 -11.702 0.825 1.00 85.62 84 ARG A O 1
ATOM 649 N N . ILE A 1 85 ? 5.318 -10.632 2.793 1.00 79.44 85 ILE A N 1
ATOM 650 C CA . ILE A 1 85 ? 5.511 -11.835 3.619 1.00 79.44 85 ILE A CA 1
ATOM 651 C C . ILE A 1 85 ? 4.305 -12.766 3.472 1.00 79.44 85 ILE A C 1
ATOM 653 O O . ILE A 1 85 ? 4.478 -13.973 3.313 1.00 79.44 85 ILE A O 1
ATOM 657 N N . ILE A 1 86 ? 3.091 -12.210 3.475 1.00 66.94 86 ILE A N 1
ATOM 658 C CA . ILE A 1 86 ? 1.860 -13.004 3.390 1.00 66.94 86 ILE A CA 1
ATOM 659 C C . ILE A 1 86 ? 1.691 -13.630 2.004 1.00 66.94 86 ILE A C 1
ATOM 661 O O . ILE A 1 86 ? 1.301 -14.792 1.919 1.00 66.94 86 ILE A O 1
ATOM 665 N N . GLU A 1 87 ? 2.034 -12.915 0.927 1.00 57.59 87 GLU A N 1
ATOM 666 C CA . GLU A 1 87 ? 2.052 -13.499 -0.423 1.00 57.59 87 GLU A CA 1
ATOM 667 C C . GLU A 1 87 ? 2.971 -14.728 -0.490 1.00 57.59 87 GLU A C 1
ATOM 669 O O . GLU A 1 87 ? 2.575 -15.780 -0.990 1.00 57.59 87 GLU A O 1
ATOM 674 N N . SER A 1 88 ? 4.164 -14.632 0.101 1.00 59.75 88 SER A N 1
ATOM 675 C CA . SER A 1 88 ? 5.140 -15.729 0.119 1.00 59.75 88 SER A CA 1
ATOM 676 C C . SER A 1 88 ? 4.692 -16.939 0.956 1.00 59.75 88 SER A C 1
ATOM 678 O O . SER A 1 88 ? 5.228 -18.031 0.783 1.00 59.75 88 SER A O 1
ATOM 680 N N . MET A 1 89 ? 3.711 -16.767 1.851 1.00 56.12 89 MET A N 1
ATOM 681 C CA . MET A 1 89 ? 3.172 -17.814 2.730 1.00 56.12 89 MET A CA 1
ATOM 682 C C . MET A 1 89 ? 1.822 -18.375 2.242 1.00 56.12 89 MET A C 1
ATOM 684 O O . MET A 1 89 ? 1.199 -19.187 2.929 1.00 56.12 89 MET A O 1
ATOM 688 N N . TYR A 1 90 ? 1.351 -17.979 1.054 1.00 52.38 90 TYR A N 1
ATOM 689 C CA . TYR A 1 90 ? 0.107 -18.495 0.489 1.00 52.38 90 TYR A CA 1
ATOM 690 C C . TYR A 1 90 ? 0.254 -19.961 0.041 1.00 52.38 90 TYR A C 1
ATOM 692 O O . TYR A 1 90 ? 0.706 -20.262 -1.063 1.00 52.38 90 TYR A O 1
ATOM 700 N N . VAL A 1 91 ? -0.182 -20.888 0.899 1.00 50.72 91 VAL A N 1
ATOM 701 C CA . VAL A 1 91 ? -0.567 -22.250 0.510 1.00 50.72 91 VAL A CA 1
ATOM 702 C C . VAL A 1 91 ? -2.055 -22.195 0.149 1.00 50.72 91 VAL A C 1
ATOM 704 O O . VAL A 1 91 ? -2.865 -21.933 1.042 1.00 50.72 91 VAL A O 1
ATOM 707 N N . PRO A 1 92 ? -2.460 -22.399 -1.118 1.00 49.62 92 PRO A N 1
ATOM 708 C CA . PRO A 1 92 ? -3.870 -22.352 -1.483 1.00 49.62 92 PRO A CA 1
ATOM 709 C C . PRO A 1 92 ? -4.655 -23.403 -0.682 1.00 49.62 92 PRO A C 1
ATOM 711 O O . PRO A 1 92 ? -4.312 -24.591 -0.743 1.00 49.62 92 PRO A O 1
ATOM 714 N N . PRO A 1 93 ? -5.715 -23.024 0.057 1.00 48.22 93 PRO A N 1
ATOM 715 C CA . PRO A 1 93 ? -6.604 -24.004 0.651 1.00 48.22 93 PRO A CA 1
ATOM 716 C C . PRO A 1 93 ? -7.335 -24.727 -0.486 1.00 48.22 93 PRO A C 1
ATOM 718 O O . PRO A 1 93 ? -8.079 -24.125 -1.257 1.00 48.22 93 PRO A O 1
ATOM 721 N N . SER A 1 94 ? -7.104 -26.035 -0.596 1.00 47.44 94 SER A N 1
ATOM 722 C CA . SER A 1 94 ? -7.759 -26.958 -1.534 1.00 47.44 94 SER A CA 1
ATOM 723 C C . SER A 1 94 ? -7.545 -26.683 -3.030 1.00 47.44 94 SER A C 1
ATOM 725 O O . SER A 1 94 ? -8.480 -26.431 -3.784 1.00 47.44 94 SER A O 1
ATOM 727 N N . ALA A 1 95 ? -6.330 -26.930 -3.524 1.00 46.41 95 ALA A N 1
ATOM 728 C CA . ALA A 1 95 ? -6.225 -27.558 -4.840 1.00 46.41 95 ALA A CA 1
ATOM 729 C C . ALA A 1 95 ? -6.703 -29.016 -4.707 1.00 46.41 95 ALA A C 1
ATOM 731 O O . ALA A 1 95 ? -5.905 -29.950 -4.637 1.00 46.41 95 ALA A O 1
ATOM 732 N N . SER A 1 96 ? -8.021 -29.224 -4.632 1.00 46.03 96 SER A N 1
ATOM 733 C CA . SER A 1 96 ? -8.625 -30.521 -4.928 1.00 46.03 96 SER A CA 1
ATOM 734 C C . SER A 1 96 ? -8.414 -30.779 -6.417 1.00 46.03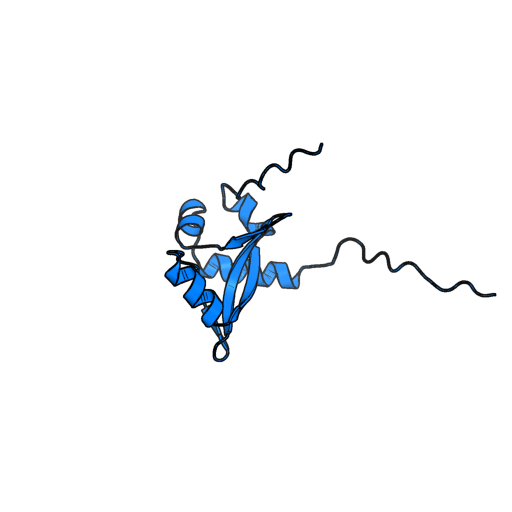 96 SER A C 1
ATOM 736 O O . SER A 1 96 ? -9.295 -30.548 -7.241 1.00 46.03 96 SER A O 1
ATOM 738 N N . PHE A 1 97 ? -7.203 -31.209 -6.771 1.00 43.41 97 PHE A N 1
ATOM 739 C CA . PHE A 1 97 ? -6.881 -31.750 -8.079 1.00 43.41 97 PHE A CA 1
ATOM 740 C C . PHE A 1 97 ? -7.661 -33.058 -8.210 1.00 43.41 97 PHE A C 1
ATOM 742 O O . PHE A 1 97 ? -7.206 -34.130 -7.804 1.00 43.41 97 PHE A O 1
ATOM 749 N N . ASN A 1 98 ? -8.905 -32.941 -8.672 1.00 40.09 98 ASN A N 1
ATOM 750 C CA . ASN A 1 98 ? -9.760 -34.080 -8.931 1.00 40.09 98 ASN A CA 1
ATOM 751 C C . ASN A 1 98 ? -9.077 -34.926 -10.006 1.00 40.09 98 ASN A C 1
ATOM 753 O O . ASN A 1 98 ? -8.841 -34.501 -11.137 1.00 40.09 98 ASN A O 1
ATOM 757 N N . ARG A 1 99 ? -8.685 -36.114 -9.565 1.00 46.19 99 ARG A N 1
ATOM 758 C CA . ARG A 1 99 ? -7.928 -37.133 -10.271 1.00 46.19 99 ARG A CA 1
ATOM 759 C C . ARG A 1 99 ? -8.773 -37.673 -11.428 1.00 46.19 99 ARG A C 1
ATOM 761 O O . ARG A 1 99 ? -9.480 -38.660 -11.263 1.00 46.19 99 ARG A O 1
ATOM 768 N N . TYR A 1 100 ? -8.685 -37.061 -12.606 1.00 46.19 100 TYR A N 1
ATOM 769 C CA . TYR A 1 100 ? -9.104 -37.710 -13.851 1.00 46.19 100 TYR A CA 1
ATOM 770 C C . TYR A 1 100 ? -8.032 -38.718 -14.275 1.00 46.19 100 TYR A C 1
ATOM 772 O O . TYR A 1 100 ? -7.223 -38.454 -15.154 1.00 46.19 100 TYR A O 1
ATOM 780 N N . PHE A 1 101 ? -8.014 -39.871 -13.613 1.00 44.44 101 PHE A N 1
ATOM 781 C CA . PHE A 1 101 ? -7.461 -41.108 -14.160 1.00 44.44 101 PHE A CA 1
ATOM 782 C C . PHE A 1 101 ? -8.347 -42.250 -13.657 1.00 44.44 101 PHE A C 1
ATOM 784 O O . PHE A 1 101 ? -8.163 -42.754 -12.552 1.00 44.44 101 PHE A O 1
ATOM 791 N N . SER A 1 102 ? -9.350 -42.614 -14.460 1.00 43.12 102 SER A N 1
ATOM 792 C CA . SER A 1 102 ? -9.893 -43.974 -14.436 1.00 43.12 102 SER A CA 1
ATOM 793 C C . SER A 1 102 ? -8.974 -44.836 -15.300 1.00 43.12 102 SER A C 1
ATOM 795 O O . SER A 1 102 ? -8.787 -44.488 -16.468 1.00 43.12 102 SER A O 1
ATOM 797 N N . PRO A 1 103 ? -8.381 -45.921 -14.783 1.00 54.28 103 PRO A N 1
ATOM 798 C CA . PRO A 1 103 ? -7.910 -46.988 -15.646 1.00 54.28 103 PRO A CA 1
ATOM 799 C C . PRO A 1 103 ? -9.139 -47.745 -16.167 1.00 54.28 103 PRO A C 1
ATOM 801 O O . PRO A 1 103 ? -10.033 -48.084 -15.388 1.00 54.28 103 PRO A O 1
ATOM 804 N N . GLY A 1 104 ? -9.205 -47.909 -17.489 1.00 54.28 104 GLY A N 1
ATOM 805 C CA . GLY A 1 104 ? -10.128 -48.845 -18.134 1.00 54.28 104 GLY A CA 1
ATOM 806 C C . GLY A 1 104 ? -9.730 -50.295 -17.907 1.00 54.28 104 GLY A C 1
ATOM 807 O O . GLY A 1 104 ? -8.602 -50.532 -17.414 1.00 54.28 104 GLY A O 1
#

Secondary structure (DSSP, 8-state):
----PPPPPP-SHHHHGGGEEEEEEEHHHHHHHHHTT----EEEEETTEEEEEEEE-SS-EEEP-HHHHHHHT--HHHHHHHHHHHHHT---TT----------

Radius of gyration: 17.35 Å; chains: 1; bounding box: 42×61×32 Å

Foldseek 3Di:
DPPPDPFDDDQADVRQLLQKAKDKDFLVVVVVCVVVVDAFDWDDDDVRIIITIWRHTPPDTHGDHPVNCVSHVHDSVVSVVSNVVNVVVDDDDDPVVPDPDDDD